Protein AF-Q46P88-F1 (afdb_monomer_lite)

Sequence (69 aa):
MIIILTYDDHTERMESKTARLTLLIDPEKKKAFEALCAAQDQTPSQVVRRLIREYLEEHGVDYATRHGR

Radius of gyration: 14.08 Å; chains: 1; bounding box: 32×37×25 Å

InterPro domains:
  IPR010985 Ribbon-helix-helix [SSF47598] (14-59)
  IPR013321 Arc-type ribbon-helix-helix [G3DSA:1.10.1220.10] (5-60)
  IPR045559 Ribbon-helix-helix protein, RHH domain [PF19839] (14-61)

Foldseek 3Di:
DFQFQQDDDPPDDDDRPTDTDDDDDDPVVVVVLCVVCVVVVHDSSVVVVVVVVVVCVVVVNDDPVVDPD

pLDDT: mean 72.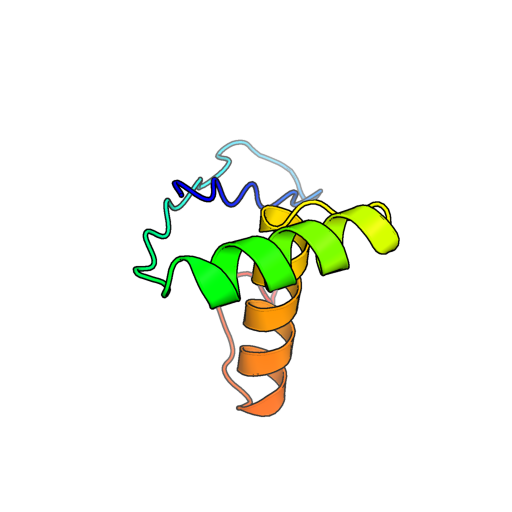95, std 17.8, range [35.41, 93.69]

Structure (mmCIF, N/CA/C/O backbone):
data_AF-Q46P88-F1
#
_entry.id   AF-Q46P88-F1
#
loop_
_atom_site.group_PDB
_atom_site.id
_atom_site.type_symbol
_atom_site.label_atom_id
_atom_site.label_alt_id
_atom_site.label_comp_id
_atom_site.label_asym_id
_atom_site.label_entity_id
_atom_site.label_seq_id
_atom_site.pdbx_PDB_ins_code
_atom_site.Cartn_x
_atom_site.Cartn_y
_atom_site.Cartn_z
_atom_site.occupancy
_atom_site.B_iso_or_equiv
_atom_site.auth_seq_id
_atom_site.auth_comp_id
_atom_site.auth_asym_id
_atom_site.auth_atom_id
_atom_site.pdbx_PDB_model_num
ATOM 1 N N . MET A 1 1 ? 3.233 10.277 3.129 1.00 52.38 1 MET A N 1
ATOM 2 C CA . MET A 1 1 ? 3.133 9.140 4.071 1.00 52.38 1 MET A CA 1
ATOM 3 C C . MET A 1 1 ? 4.341 8.259 3.822 1.00 52.38 1 MET A C 1
ATOM 5 O O . MET A 1 1 ? 4.500 7.823 2.691 1.00 52.38 1 MET A O 1
ATOM 9 N N . ILE A 1 2 ? 5.232 8.090 4.802 1.00 49.84 2 ILE A N 1
ATOM 10 C CA . ILE A 1 2 ? 6.372 7.175 4.651 1.00 49.84 2 ILE A CA 1
ATOM 11 C C . ILE A 1 2 ? 5.844 5.784 4.986 1.00 49.84 2 ILE A C 1
ATOM 13 O O . ILE A 1 2 ? 5.554 5.496 6.144 1.00 49.84 2 ILE A O 1
ATOM 17 N N . ILE A 1 3 ? 5.660 4.950 3.967 1.00 60.91 3 ILE A N 1
ATOM 18 C CA . ILE A 1 3 ? 5.259 3.562 4.163 1.00 60.91 3 ILE A CA 1
ATOM 19 C C . ILE A 1 3 ? 6.546 2.763 4.362 1.00 60.91 3 ILE A C 1
ATOM 21 O O . ILE A 1 3 ? 7.329 2.574 3.430 1.00 60.91 3 ILE A O 1
ATOM 25 N N . ILE A 1 4 ? 6.790 2.330 5.600 1.00 53.59 4 ILE A N 1
ATOM 26 C CA . ILE A 1 4 ? 7.877 1.400 5.903 1.00 53.59 4 ILE A CA 1
ATOM 27 C C . ILE A 1 4 ? 7.401 0.007 5.485 1.00 53.59 4 ILE A C 1
ATOM 29 O O . ILE A 1 4 ? 6.497 -0.569 6.101 1.00 53.59 4 ILE A O 1
ATOM 33 N N . LEU A 1 5 ? 7.981 -0.520 4.406 1.00 54.47 5 LEU A N 1
ATOM 34 C CA . LEU A 1 5 ? 7.707 -1.875 3.953 1.00 54.47 5 LEU A CA 1
ATOM 35 C C . LEU A 1 5 ? 8.586 -2.861 4.741 1.00 54.47 5 LEU A C 1
ATOM 37 O O . LEU A 1 5 ? 9.723 -3.109 4.360 1.00 54.47 5 LEU A O 1
ATOM 41 N N . THR A 1 6 ? 8.084 -3.405 5.859 1.00 50.00 6 THR A N 1
ATOM 42 C CA . THR A 1 6 ? 8.725 -4.544 6.545 1.00 50.00 6 THR A CA 1
ATOM 43 C C . THR A 1 6 ? 8.328 -5.850 5.855 1.00 50.00 6 THR A C 1
ATOM 45 O O . THR A 1 6 ? 7.195 -6.318 5.951 1.00 50.00 6 THR A O 1
ATOM 48 N N . TYR A 1 7 ? 9.213 -6.412 5.047 1.00 55.09 7 TYR A N 1
ATOM 49 C CA . TYR A 1 7 ? 8.995 -7.748 4.503 1.00 55.09 7 TYR A CA 1
ATOM 50 C C . TYR A 1 7 ? 9.363 -8.745 5.609 1.00 55.09 7 TYR A C 1
ATOM 52 O O . TYR A 1 7 ? 10.518 -8.772 6.027 1.00 55.09 7 TYR A O 1
ATOM 60 N N . ASP A 1 8 ? 8.371 -9.449 6.155 1.00 43.81 8 ASP A N 1
ATOM 61 C CA . ASP A 1 8 ? 8.597 -10.513 7.133 1.00 43.81 8 ASP A CA 1
ATOM 62 C C . ASP A 1 8 ? 8.797 -11.806 6.346 1.00 43.81 8 ASP A C 1
ATOM 64 O O . ASP A 1 8 ? 7.872 -12.315 5.712 1.00 43.81 8 ASP A O 1
ATOM 68 N N . ASP A 1 9 ? 10.053 -12.224 6.272 1.00 46.22 9 ASP A N 1
ATOM 69 C CA . ASP A 1 9 ? 10.481 -13.459 5.642 1.00 46.22 9 ASP A CA 1
ATOM 70 C C . ASP A 1 9 ? 10.958 -14.392 6.759 1.00 46.22 9 ASP A C 1
ATOM 72 O O . ASP A 1 9 ? 11.880 -14.066 7.510 1.00 46.22 9 ASP A O 1
ATOM 76 N N . HIS A 1 10 ? 10.273 -15.524 6.910 1.00 48.31 10 HIS A N 1
ATOM 77 C CA . HIS A 1 10 ? 10.547 -16.504 7.957 1.00 48.31 10 HIS A CA 1
ATOM 78 C C . HIS A 1 10 ? 11.692 -17.478 7.601 1.00 48.31 10 HIS A C 1
ATOM 80 O O . HIS A 1 10 ? 11.893 -18.440 8.343 1.00 48.31 10 HIS A O 1
ATOM 86 N N . THR A 1 11 ? 12.475 -17.256 6.532 1.00 44.28 11 THR A N 1
ATOM 87 C CA . THR A 1 11 ? 13.648 -18.089 6.222 1.00 44.28 11 THR A CA 1
ATOM 88 C C . THR A 1 11 ? 14.962 -17.385 6.589 1.00 44.28 11 THR A C 1
ATOM 90 O O . THR A 1 11 ? 15.526 -16.576 5.868 1.00 44.28 11 THR A O 1
ATOM 93 N N . GLU A 1 12 ? 15.414 -17.710 7.798 1.00 45.88 12 GLU A N 1
ATOM 94 C CA . GLU A 1 12 ? 16.754 -17.587 8.383 1.00 45.88 12 GLU A CA 1
ATOM 95 C C . GLU A 1 12 ? 17.785 -16.605 7.763 1.00 45.88 12 GLU A C 1
ATOM 97 O O . GLU A 1 12 ? 18.372 -16.839 6.710 1.00 45.88 12 GLU A O 1
ATOM 102 N N . ARG A 1 13 ? 18.162 -15.624 8.609 1.00 41.06 13 ARG A N 1
ATOM 103 C CA . ARG A 1 13 ? 19.363 -14.751 8.614 1.00 41.06 13 ARG A CA 1
ATOM 104 C C . ARG A 1 13 ? 19.222 -13.333 8.037 1.00 41.06 13 ARG A C 1
ATOM 106 O O . ARG A 1 13 ? 19.672 -13.019 6.947 1.00 41.06 13 ARG A O 1
ATOM 113 N N . MET A 1 14 ? 18.735 -12.451 8.917 1.00 45.91 14 MET A N 1
ATOM 114 C CA . MET A 1 14 ? 19.322 -11.138 9.249 1.00 45.91 14 MET A CA 1
ATOM 115 C C . MET A 1 14 ? 19.807 -10.285 8.064 1.00 45.91 14 MET A C 1
ATOM 117 O O . MET A 1 14 ? 20.998 -10.063 7.903 1.00 45.91 14 MET A O 1
ATOM 121 N N . GLU A 1 15 ? 18.863 -9.721 7.318 1.00 35.41 15 GLU A N 1
ATOM 122 C CA . GLU A 1 15 ? 18.774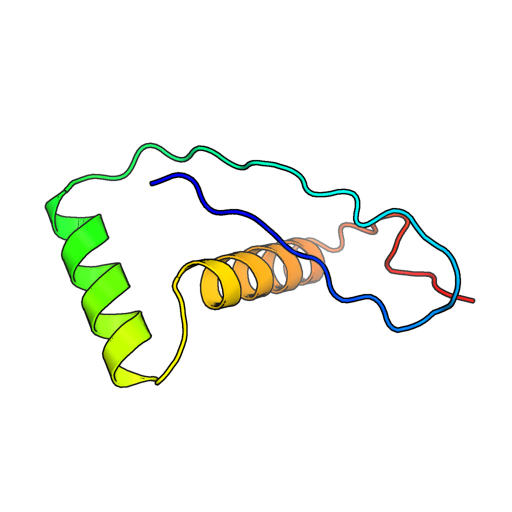 -8.270 7.113 1.00 35.41 15 GLU A CA 1
ATOM 123 C C . GLU A 1 15 ? 17.354 -7.969 6.628 1.00 35.41 15 GLU A C 1
ATOM 125 O O . GLU A 1 15 ? 16.984 -8.288 5.498 1.00 35.41 15 GLU A O 1
ATOM 130 N N . SER A 1 16 ? 16.529 -7.350 7.473 1.00 53.41 16 SER A N 1
ATOM 131 C CA . SER A 1 16 ? 15.256 -6.773 7.047 1.00 53.41 16 SER A CA 1
ATOM 132 C C . SER A 1 16 ? 15.568 -5.648 6.056 1.00 53.41 16 SER A C 1
ATOM 134 O O . SER A 1 16 ? 15.733 -4.497 6.467 1.00 53.41 16 SER A O 1
ATOM 136 N N . LYS A 1 17 ? 15.709 -5.969 4.759 1.00 55.41 17 LYS A N 1
ATOM 137 C CA . LYS A 1 17 ? 15.963 -4.999 3.682 1.00 55.41 17 LYS A CA 1
ATOM 138 C C . LYS A 1 17 ? 14.739 -4.103 3.542 1.00 55.41 1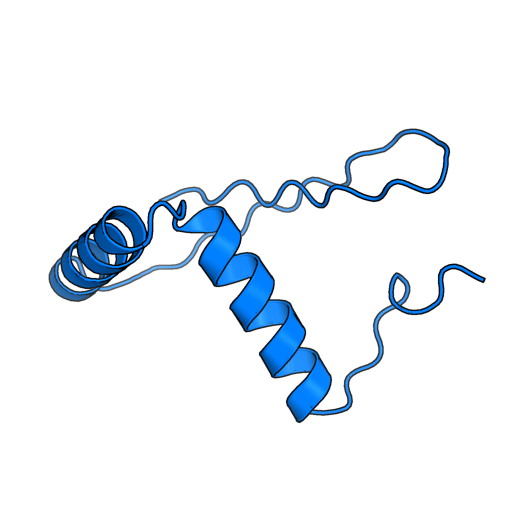7 LYS A C 1
ATOM 140 O O . LYS A 1 17 ? 13.853 -4.304 2.717 1.00 55.41 17 LYS A O 1
ATOM 145 N N . THR A 1 18 ? 14.673 -3.129 4.435 1.00 58.19 18 THR A N 1
ATOM 146 C CA . THR A 1 18 ? 13.555 -2.217 4.586 1.00 58.19 18 THR A CA 1
ATOM 147 C C . THR A 1 18 ? 13.693 -1.155 3.509 1.00 58.19 18 THR A C 1
ATOM 149 O O . THR A 1 18 ? 14.443 -0.192 3.660 1.00 58.19 18 THR A O 1
ATOM 152 N N . ALA A 1 19 ? 12.981 -1.333 2.400 1.00 63.19 19 ALA A N 1
ATOM 153 C CA . ALA A 1 19 ? 12.866 -0.302 1.381 1.00 63.19 19 ALA A CA 1
ATOM 154 C C . ALA A 1 19 ? 11.809 0.730 1.808 1.00 63.19 19 ALA A C 1
ATOM 156 O O . ALA A 1 19 ? 10.723 0.385 2.283 1.00 63.19 19 ALA A O 1
ATOM 157 N N . ARG A 1 20 ? 12.124 2.017 1.644 1.00 70.62 20 ARG A N 1
ATOM 158 C CA . ARG A 1 20 ? 11.174 3.115 1.861 1.00 70.62 20 ARG A CA 1
ATOM 159 C C . ARG A 1 20 ? 10.573 3.506 0.518 1.00 70.62 20 ARG A C 1
ATOM 161 O O . ARG A 1 20 ? 11.292 3.993 -0.348 1.00 70.62 20 ARG A O 1
ATOM 168 N N . LEU A 1 21 ? 9.264 3.315 0.365 1.00 75.94 21 LEU A N 1
ATOM 169 C CA . LEU A 1 21 ? 8.517 3.784 -0.800 1.00 75.94 21 LEU A CA 1
ATOM 170 C C . LEU A 1 21 ? 7.787 5.082 -0.435 1.00 75.94 21 LEU A C 1
ATOM 172 O O . LEU A 1 21 ? 6.931 5.091 0.453 1.00 75.94 21 LEU A O 1
ATOM 176 N N . THR A 1 22 ? 8.122 6.174 -1.123 1.00 81.12 22 THR A N 1
ATOM 177 C CA . THR A 1 22 ? 7.419 7.456 -0.990 1.00 81.12 22 THR A CA 1
ATOM 178 C C . THR A 1 22 ? 6.526 7.654 -2.204 1.00 81.12 22 THR A C 1
ATOM 180 O O . THR A 1 22 ? 7.019 7.811 -3.315 1.00 81.12 22 THR A O 1
ATOM 183 N N . LEU A 1 23 ? 5.212 7.668 -1.981 1.00 80.75 23 LEU A N 1
ATOM 184 C CA . LEU A 1 23 ? 4.213 7.948 -3.008 1.00 80.75 23 LEU A CA 1
ATOM 185 C C . LEU A 1 23 ? 3.532 9.288 -2.714 1.00 80.75 23 LEU A C 1
ATOM 187 O O . LEU A 1 23 ? 3.108 9.545 -1.581 1.00 80.75 23 LEU A O 1
ATOM 191 N N . LEU A 1 24 ? 3.409 10.125 -3.743 1.00 84.75 24 LEU A N 1
ATOM 192 C CA . LEU A 1 24 ? 2.537 11.294 -3.719 1.00 84.75 24 LEU A CA 1
ATOM 193 C C . LEU A 1 24 ? 1.131 10.851 -4.121 1.00 84.75 24 LEU A C 1
ATOM 195 O O . LEU A 1 24 ? 0.927 10.293 -5.195 1.00 84.75 24 LEU A O 1
ATOM 199 N N . ILE A 1 25 ? 0.171 11.085 -3.237 1.00 84.75 25 ILE A N 1
ATOM 200 C CA . ILE A 1 25 ? -1.240 10.780 -3.449 1.00 84.75 25 ILE A CA 1
ATOM 201 C C . ILE A 1 25 ? -2.053 12.007 -3.060 1.00 84.75 25 ILE A C 1
ATOM 203 O O . ILE A 1 25 ? -1.710 12.722 -2.117 1.00 84.75 25 ILE A O 1
ATOM 207 N N . ASP A 1 26 ? -3.124 12.238 -3.805 1.00 92.31 26 ASP A N 1
ATOM 208 C CA . ASP A 1 26 ? -4.101 13.274 -3.507 1.00 92.31 26 ASP A CA 1
ATOM 209 C C . ASP A 1 26 ? -4.649 13.136 -2.064 1.00 92.31 26 ASP A C 1
ATOM 211 O O . ASP A 1 26 ? -4.890 12.010 -1.604 1.00 92.31 26 ASP A O 1
ATOM 215 N N . PRO A 1 27 ? -4.841 14.245 -1.325 1.00 88.25 27 PRO A N 1
ATOM 216 C CA . PRO A 1 27 ? -5.273 14.203 0.070 1.00 88.25 27 PRO A CA 1
ATOM 217 C C . PRO A 1 27 ? -6.649 13.556 0.275 1.00 88.25 27 PRO A C 1
ATOM 219 O O . PRO A 1 27 ? -6.856 12.924 1.313 1.00 88.25 27 PRO A O 1
ATOM 222 N N . GLU A 1 28 ? -7.578 13.671 -0.676 1.00 91.69 28 GLU A N 1
ATOM 223 C CA . GLU A 1 28 ? -8.893 13.031 -0.567 1.00 91.69 28 GLU A CA 1
ATOM 224 C C . GLU A 1 28 ? -8.779 11.522 -0.769 1.00 91.69 28 GLU A C 1
ATOM 226 O O . GLU A 1 28 ? -9.303 10.739 0.027 1.00 91.69 28 GLU A O 1
ATOM 231 N N . LYS A 1 29 ? -7.993 11.101 -1.767 1.00 86.44 29 LYS A N 1
ATOM 232 C CA . LYS A 1 29 ? -7.714 9.676 -2.003 1.00 86.44 29 LYS A CA 1
ATOM 233 C C . LYS A 1 29 ? -6.988 9.034 -0.821 1.00 86.44 29 LYS A C 1
ATOM 235 O O . LYS A 1 29 ? -7.314 7.910 -0.450 1.00 86.44 29 LYS A O 1
ATOM 240 N N . LYS A 1 30 ? -6.049 9.749 -0.188 1.00 86.19 30 LYS A N 1
ATOM 241 C CA . LYS A 1 30 ? -5.357 9.284 1.025 1.00 86.19 30 LYS A CA 1
ATOM 242 C C . LYS A 1 30 ? -6.350 8.979 2.150 1.00 86.19 30 LYS A C 1
ATOM 244 O O . LYS A 1 30 ? -6.284 7.897 2.725 1.00 86.19 30 LYS A O 1
ATOM 249 N N . LYS A 1 31 ? -7.278 9.902 2.430 1.00 90.56 31 LYS A N 1
ATOM 250 C CA . LYS A 1 31 ? -8.293 9.727 3.482 1.00 90.56 31 LYS A CA 1
ATOM 251 C C . LYS A 1 31 ? -9.204 8.538 3.196 1.00 90.56 31 LYS A C 1
ATOM 253 O O . LYS A 1 31 ? -9.440 7.732 4.090 1.00 90.56 31 LYS A O 1
ATOM 258 N N . ALA A 1 32 ? -9.681 8.416 1.956 1.00 92.25 32 ALA A N 1
ATOM 259 C CA . ALA A 1 32 ? -10.516 7.292 1.546 1.00 92.25 32 ALA A CA 1
ATOM 260 C C . ALA A 1 32 ? -9.776 5.953 1.701 1.00 92.25 32 ALA A C 1
ATOM 262 O O . ALA A 1 32 ? -10.335 4.996 2.231 1.00 92.25 32 ALA A O 1
ATOM 263 N N . PHE A 1 33 ? -8.501 5.902 1.306 1.00 89.00 33 PHE A N 1
ATOM 264 C CA . PHE A 1 33 ? -7.667 4.712 1.453 1.00 89.00 33 PHE A CA 1
ATOM 265 C C . PHE A 1 33 ? -7.421 4.347 2.922 1.00 89.00 33 PHE A C 1
ATOM 267 O O . PHE A 1 33 ? -7.571 3.187 3.292 1.00 89.00 33 PHE A O 1
ATOM 274 N N . GLU A 1 34 ? -7.093 5.319 3.776 1.00 89.56 34 GLU A N 1
ATOM 275 C CA . GLU A 1 34 ? -6.908 5.092 5.215 1.00 89.56 34 GLU A CA 1
ATOM 276 C C . GLU A 1 34 ? -8.193 4.596 5.887 1.00 89.56 34 GLU A C 1
ATOM 278 O O . GLU A 1 34 ? -8.137 3.642 6.660 1.00 89.56 34 GLU A O 1
ATOM 283 N N . ALA A 1 35 ? -9.346 5.182 5.554 1.00 92.25 35 ALA A N 1
ATOM 284 C CA . ALA A 1 35 ? -10.639 4.746 6.074 1.00 92.25 35 ALA A CA 1
ATOM 285 C C . ALA A 1 35 ? -10.985 3.317 5.628 1.00 92.25 35 ALA A C 1
ATOM 287 O O . ALA A 1 35 ? -11.436 2.510 6.438 1.00 92.25 35 ALA A O 1
ATOM 288 N N . LEU A 1 36 ? -10.724 2.984 4.360 1.00 91.75 36 LEU A N 1
ATOM 2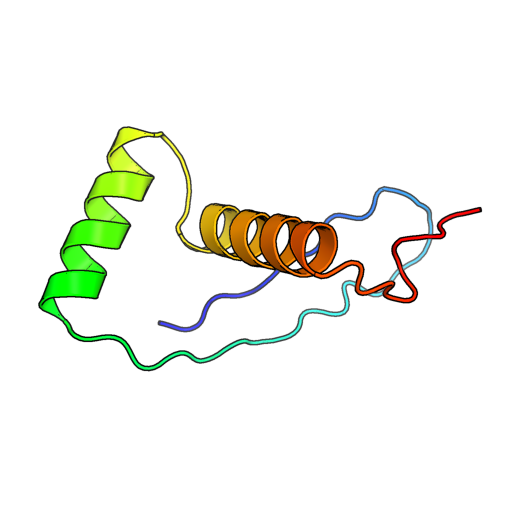89 C CA . LEU A 1 36 ? -10.942 1.643 3.821 1.00 91.75 36 LEU A CA 1
ATOM 290 C C . LEU A 1 36 ? -10.029 0.598 4.477 1.00 91.75 36 LEU A C 1
ATOM 292 O O . LEU A 1 36 ? -10.467 -0.522 4.733 1.00 91.75 36 LEU A O 1
ATOM 296 N N . CYS A 1 37 ? -8.770 0.955 4.745 1.00 89.50 37 CYS A N 1
ATOM 297 C CA . CYS A 1 37 ? -7.832 0.090 5.458 1.00 89.50 37 CYS A CA 1
ATOM 298 C C . CYS A 1 37 ? -8.291 -0.132 6.907 1.00 89.50 37 CYS A C 1
ATOM 300 O O . CYS A 1 37 ? -8.343 -1.272 7.364 1.00 89.50 37 CYS A O 1
ATOM 302 N N . ALA A 1 38 ? -8.695 0.940 7.598 1.00 89.56 38 ALA A N 1
ATOM 303 C CA . ALA A 1 38 ? -9.187 0.878 8.973 1.00 89.56 38 ALA A CA 1
ATOM 304 C C . ALA A 1 38 ? -10.467 0.039 9.106 1.00 89.56 38 ALA A C 1
ATOM 306 O O . ALA A 1 38 ? -10.600 -0.713 10.064 1.00 89.56 38 ALA A O 1
ATOM 307 N N . ALA A 1 39 ? -11.376 0.114 8.130 1.00 93.69 39 ALA A N 1
ATOM 308 C CA . ALA A 1 39 ? -12.598 -0.693 8.104 1.00 93.69 39 ALA A CA 1
ATOM 309 C C . ALA A 1 39 ? -12.347 -2.204 7.933 1.00 93.69 39 ALA A C 1
ATOM 311 O O . ALA A 1 39 ? -13.251 -2.999 8.164 1.00 93.69 39 ALA A O 1
ATOM 312 N N . GLN A 1 40 ? -11.146 -2.595 7.501 1.00 91.06 40 GLN A N 1
ATOM 313 C CA . GLN A 1 40 ? -10.743 -3.987 7.275 1.00 91.06 40 GLN A CA 1
ATOM 314 C C . GLN A 1 40 ? -9.676 -4.455 8.278 1.00 91.06 40 GLN A C 1
ATOM 316 O O . GLN A 1 40 ? -9.013 -5.461 8.027 1.00 91.06 40 GLN A O 1
ATOM 321 N N . ASP A 1 41 ? -9.454 -3.703 9.363 1.00 89.56 41 ASP A N 1
ATOM 322 C CA . ASP A 1 41 ? -8.400 -3.967 10.354 1.00 89.56 41 ASP A CA 1
ATOM 323 C C . ASP A 1 41 ? -6.997 -4.117 9.730 1.00 89.56 41 ASP A C 1
ATOM 325 O O . ASP A 1 41 ? -6.115 -4.811 10.240 1.00 89.56 41 ASP A O 1
ATOM 329 N N . GLN A 1 42 ? -6.760 -3.450 8.596 1.00 86.81 42 GLN A N 1
ATOM 330 C CA . GLN A 1 42 ? -5.483 -3.482 7.893 1.00 86.81 42 GLN A CA 1
ATOM 331 C C . GLN A 1 42 ? -4.768 -2.142 8.016 1.00 86.81 42 GLN A C 1
ATOM 333 O O . GLN A 1 42 ? -5.371 -1.071 8.027 1.00 86.81 42 GLN A O 1
ATOM 338 N N . THR A 1 43 ? -3.436 -2.184 8.054 1.00 85.50 43 THR A N 1
ATOM 339 C CA . THR A 1 43 ? -2.642 -0.961 7.912 1.00 85.50 43 THR A CA 1
ATOM 340 C C . THR A 1 43 ? -2.394 -0.681 6.427 1.00 85.50 43 THR A C 1
ATOM 342 O O . THR A 1 43 ? -2.190 -1.623 5.653 1.00 85.50 43 THR A O 1
ATOM 345 N N . PRO A 1 44 ? -2.338 0.594 6.002 1.00 84.19 44 PRO A N 1
ATOM 346 C CA . PRO A 1 44 ? -2.084 0.956 4.605 1.00 84.19 44 PRO A CA 1
ATOM 347 C C . PRO A 1 44 ? -0.792 0.327 4.063 1.00 84.19 44 PRO A C 1
ATOM 349 O O . PRO A 1 44 ? -0.722 -0.069 2.903 1.00 84.19 44 PRO A O 1
ATOM 352 N N . SER A 1 45 ? 0.217 0.156 4.921 1.00 80.44 45 SER A N 1
ATOM 353 C CA . SER A 1 45 ? 1.470 -0.521 4.587 1.00 80.44 45 SER A CA 1
ATOM 354 C C . SER A 1 45 ? 1.287 -1.990 4.200 1.00 80.44 45 SER A C 1
ATOM 356 O O . SER A 1 45 ? 2.003 -2.467 3.323 1.00 80.44 45 SER A O 1
ATOM 358 N N . GLN A 1 46 ? 0.361 -2.710 4.841 1.00 80.25 46 GLN A N 1
ATOM 359 C CA . GLN A 1 46 ? 0.077 -4.116 4.529 1.00 80.25 46 GLN A CA 1
ATOM 360 C C . GLN A 1 46 ? -0.684 -4.253 3.211 1.00 80.25 46 GLN A C 1
ATOM 362 O O . GLN A 1 46 ? -0.317 -5.075 2.371 1.00 80.25 46 GLN A O 1
ATOM 367 N N . VAL A 1 47 ? -1.677 -3.389 2.994 1.00 87.62 47 VAL A N 1
ATOM 368 C CA . VAL A 1 47 ? -2.457 -3.363 1.750 1.00 87.62 47 VAL A CA 1
ATOM 369 C C . VAL A 1 47 ? -1.554 -3.056 0.556 1.00 87.62 47 VAL A C 1
ATOM 371 O O . VAL A 1 47 ? -1.572 -3.788 -0.427 1.00 87.62 47 VAL A O 1
ATOM 374 N N . VAL A 1 48 ? -0.683 -2.045 0.653 1.00 86.06 48 VAL A N 1
ATOM 375 C CA . VAL A 1 48 ? 0.244 -1.695 -0.438 1.00 86.06 48 VAL A CA 1
ATOM 376 C C . VAL A 1 48 ? 1.229 -2.825 -0.745 1.00 86.06 48 VAL A C 1
ATOM 378 O O . VAL A 1 48 ? 1.487 -3.095 -1.914 1.00 86.06 48 VAL A O 1
ATOM 381 N N . ARG A 1 49 ? 1.749 -3.537 0.266 1.00 80.44 49 ARG A N 1
ATOM 382 C CA . ARG A 1 49 ? 2.601 -4.719 0.023 1.00 80.44 49 ARG A CA 1
ATOM 383 C C . ARG A 1 49 ? 1.869 -5.789 -0.776 1.00 80.44 49 ARG 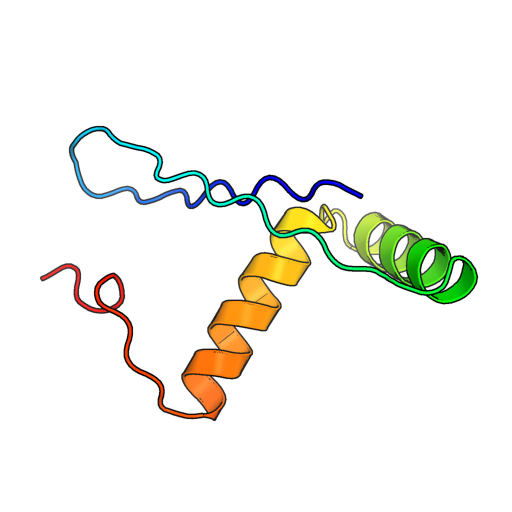A C 1
ATOM 385 O O . ARG A 1 49 ? 2.450 -6.369 -1.689 1.00 80.44 49 ARG A O 1
ATOM 392 N N . ARG A 1 50 ? 0.620 -6.070 -0.400 1.00 82.12 50 ARG A N 1
ATOM 393 C CA . ARG A 1 50 ? -0.218 -7.054 -1.084 1.00 82.12 50 ARG A CA 1
ATOM 394 C C . ARG A 1 50 ? -0.480 -6.632 -2.528 1.00 82.12 50 ARG A C 1
ATOM 396 O O . ARG A 1 50 ? -0.219 -7.432 -3.414 1.00 82.12 50 ARG A O 1
ATOM 403 N N . LEU A 1 51 ? -0.855 -5.370 -2.746 1.00 87.06 51 LEU A N 1
ATOM 404 C CA . LEU A 1 51 ? -1.063 -4.808 -4.082 1.00 87.06 51 LEU A CA 1
ATOM 405 C C . LEU A 1 51 ? 0.184 -4.933 -4.962 1.00 87.06 51 LEU A C 1
ATOM 407 O O . LEU A 1 51 ? 0.071 -5.316 -6.116 1.00 87.06 51 LEU A O 1
ATOM 411 N N . ILE A 1 52 ? 1.378 -4.653 -4.427 1.00 85.38 52 ILE A N 1
ATOM 412 C CA . ILE A 1 52 ? 2.631 -4.800 -5.185 1.00 85.38 52 ILE A CA 1
ATOM 413 C C . ILE A 1 52 ? 2.854 -6.261 -5.588 1.00 85.38 52 ILE A C 1
ATOM 415 O O . ILE A 1 52 ? 3.184 -6.519 -6.741 1.00 85.38 52 ILE A O 1
ATOM 419 N N . ARG A 1 53 ? 2.675 -7.213 -4.663 1.00 81.94 53 ARG A N 1
ATOM 420 C CA . ARG A 1 53 ? 2.839 -8.644 -4.967 1.00 81.94 53 ARG A CA 1
ATOM 421 C C . ARG A 1 53 ? 1.845 -9.109 -6.025 1.00 81.94 53 ARG A C 1
ATOM 423 O O . ARG A 1 53 ? 2.278 -9.611 -7.052 1.00 81.94 53 ARG A O 1
ATOM 430 N N . GLU A 1 54 ? 0.556 -8.855 -5.811 1.00 86.38 54 GLU A N 1
ATOM 431 C CA . GLU A 1 54 ? -0.509 -9.245 -6.742 1.00 86.38 54 GLU A CA 1
ATOM 432 C C . GLU A 1 54 ? -0.283 -8.632 -8.131 1.00 86.38 54 GLU A C 1
ATOM 434 O O . GLU A 1 54 ? -0.422 -9.320 -9.137 1.00 86.38 54 GLU A O 1
ATOM 439 N N . TYR A 1 55 ? 0.157 -7.371 -8.197 1.00 87.81 55 TYR A N 1
ATOM 440 C CA . TYR A 1 55 ? 0.455 -6.697 -9.460 1.00 87.81 55 TYR A CA 1
ATOM 441 C C . TYR A 1 55 ? 1.657 -7.308 -10.194 1.00 87.81 55 TYR A C 1
ATOM 443 O O . TYR A 1 55 ? 1.613 -7.483 -11.412 1.00 87.81 55 TYR A O 1
ATOM 451 N N . LEU A 1 56 ? 2.732 -7.655 -9.475 1.00 86.44 56 LEU A N 1
ATOM 452 C CA . LEU A 1 56 ? 3.890 -8.347 -10.057 1.00 86.44 56 LEU A CA 1
ATOM 453 C C . LEU A 1 56 ? 3.518 -9.757 -10.536 1.00 86.44 56 LEU A C 1
ATOM 455 O O . LEU A 1 56 ? 3.967 -10.173 -11.602 1.00 86.44 56 LEU A O 1
ATOM 459 N N . GLU A 1 57 ? 2.686 -10.471 -9.775 1.00 85.81 57 GLU A N 1
ATOM 460 C CA . GLU A 1 57 ? 2.175 -11.794 -10.142 1.00 85.81 57 GLU A CA 1
ATOM 461 C C . GLU A 1 57 ? 1.299 -11.746 -11.395 1.00 85.81 57 GLU A C 1
ATOM 463 O O . GLU A 1 57 ? 1.510 -12.547 -12.304 1.00 85.81 57 GLU A O 1
ATOM 468 N N . GLU A 1 58 ? 0.380 -10.782 -11.475 1.00 89.06 58 GLU A N 1
ATOM 469 C CA . GLU A 1 58 ? -0.489 -10.572 -12.638 1.00 89.06 58 GLU A CA 1
ATOM 470 C C . GLU A 1 58 ? 0.317 -10.284 -13.914 1.00 89.06 58 GLU A C 1
ATOM 472 O O . GLU A 1 58 ? -0.029 -10.760 -14.993 1.00 89.06 58 GLU A O 1
ATOM 477 N N . HIS A 1 59 ? 1.437 -9.567 -13.789 1.00 89.81 59 HIS A N 1
ATOM 478 C CA . HIS A 1 59 ? 2.320 -9.237 -14.911 1.00 89.81 59 HIS A CA 1
ATOM 479 C C . HIS A 1 59 ? 3.415 -10.287 -15.165 1.00 89.81 59 HIS A C 1
ATOM 481 O O . HIS A 1 59 ? 4.269 -10.080 -16.028 1.00 89.81 59 HIS A O 1
ATOM 487 N N . GLY A 1 60 ? 3.422 -11.404 -14.427 1.00 82.50 60 GLY A N 1
ATOM 488 C CA . GLY A 1 60 ? 4.413 -12.473 -14.587 1.00 82.50 60 GLY A CA 1
ATOM 489 C C . GLY A 1 60 ? 5.851 -12.046 -14.272 1.00 82.50 60 GLY A C 1
ATOM 490 O O . GLY A 1 60 ? 6.798 -12.649 -14.777 1.00 82.50 60 GLY A O 1
ATOM 491 N N . VAL A 1 61 ? 6.032 -10.999 -13.464 1.00 81.81 61 VAL A N 1
ATOM 492 C CA . VAL A 1 61 ? 7.354 -10.499 -13.082 1.00 81.81 61 VAL A CA 1
ATOM 493 C C . VAL A 1 61 ? 7.901 -11.363 -11.949 1.00 81.81 61 VAL A C 1
ATOM 495 O O . VAL A 1 61 ? 7.408 -11.327 -10.819 1.00 81.81 61 VAL A O 1
ATOM 498 N N . ASP A 1 62 ? 8.939 -12.142 -12.249 1.00 71.75 62 ASP A N 1
ATOM 499 C CA . ASP A 1 62 ? 9.706 -12.864 -11.236 1.00 71.75 62 ASP A CA 1
ATOM 500 C C . ASP A 1 62 ? 10.660 -11.896 -10.522 1.00 71.75 62 ASP A C 1
ATOM 502 O O . ASP A 1 62 ? 11.286 -11.028 -11.137 1.00 71.75 62 ASP A O 1
ATOM 506 N N . TYR A 1 63 ? 10.754 -12.022 -9.205 1.00 72.38 63 TYR A N 1
ATOM 507 C CA . TYR A 1 63 ? 11.667 -11.246 -8.380 1.00 72.38 63 TYR A CA 1
ATOM 508 C C . TYR A 1 63 ? 12.448 -12.204 -7.485 1.00 72.38 63 TYR A C 1
ATOM 510 O O . TYR A 1 63 ? 11.916 -13.212 -7.036 1.00 72.38 63 TYR A O 1
ATOM 518 N N . ALA A 1 64 ? 13.715 -11.884 -7.207 1.00 60.12 64 ALA A N 1
ATOM 519 C CA . ALA A 1 64 ? 14.689 -12.813 -6.621 1.00 60.12 64 ALA A CA 1
ATOM 520 C C . ALA A 1 64 ? 14.265 -13.478 -5.291 1.00 60.12 64 ALA A C 1
ATOM 522 O O . ALA A 1 64 ? 14.779 -14.537 -4.955 1.00 60.12 64 ALA A O 1
ATOM 523 N N . THR A 1 65 ? 13.324 -12.894 -4.542 1.00 60.88 65 THR A N 1
ATOM 524 C CA . THR A 1 65 ? 12.778 -13.473 -3.299 1.00 60.88 65 THR A CA 1
ATOM 525 C C . THR A 1 65 ? 11.554 -14.378 -3.506 1.00 60.88 65 THR A C 1
ATOM 527 O O . THR A 1 65 ? 11.051 -14.940 -2.540 1.00 60.88 65 THR A O 1
ATOM 530 N N . ARG A 1 66 ? 11.066 -14.562 -4.742 1.00 59.25 66 ARG A N 1
ATOM 531 C CA . ARG A 1 66 ? 10.017 -15.540 -5.090 1.00 59.25 66 ARG A CA 1
ATOM 532 C C . ARG A 1 66 ? 10.528 -16.982 -5.017 1.00 59.25 66 ARG A C 1
ATOM 534 O O . ARG A 1 66 ? 9.749 -17.897 -4.772 1.00 59.25 66 ARG A O 1
ATOM 541 N N . HIS A 1 67 ? 11.833 -17.175 -5.192 1.00 45.94 67 HIS A N 1
ATOM 542 C CA . HIS A 1 67 ? 12.506 -18.466 -5.108 1.00 45.94 67 HIS A CA 1
ATOM 543 C C . HIS A 1 67 ? 13.323 -18.571 -3.813 1.00 45.94 67 HIS A C 1
ATOM 545 O O . HIS A 1 67 ? 14.549 -18.625 -3.836 1.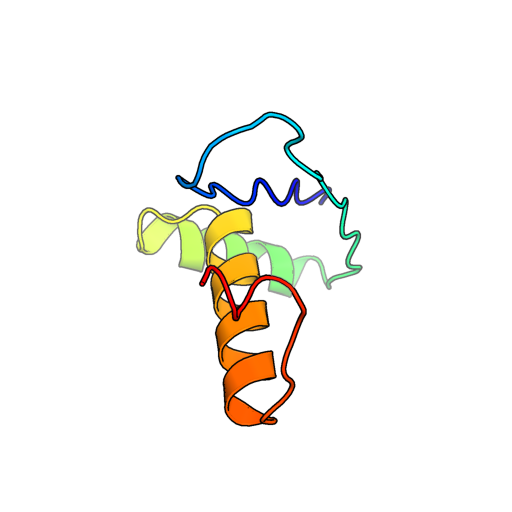00 45.94 67 HIS A O 1
ATOM 551 N N . GLY A 1 68 ? 12.634 -18.626 -2.671 1.00 48.69 68 GLY A N 1
ATOM 552 C CA . GLY A 1 68 ? 13.177 -19.329 -1.510 1.00 48.69 68 GLY A CA 1
ATOM 553 C C . GLY A 1 68 ? 13.142 -20.824 -1.819 1.00 48.69 68 GLY A C 1
ATOM 554 O O . GLY A 1 68 ? 12.098 -21.455 -1.667 1.00 48.69 68 GLY A O 1
ATOM 555 N N . ARG A 1 69 ? 14.242 -21.359 -2.351 1.00 38.09 69 ARG A N 1
ATOM 556 C CA . ARG A 1 69 ? 14.456 -22.796 -2.527 1.00 38.09 69 ARG A CA 1
ATOM 557 C C . ARG A 1 69 ? 15.657 -23.223 -1.699 1.00 38.09 69 ARG A C 1
ATOM 559 O O . ARG A 1 69 ? 16.642 -22.453 -1.692 1.00 38.09 69 ARG A O 1
#

Secondary structure (DSSP, 8-state):
-EEEE-----SSS-----EEEE----HHHHHHHHHHHHTTT--HHHHHHHHHHHHHHHTT---TTS---

Organism: Cupriavidus pinatubonensis (strain JMP 134 / LMG 1197) (NCBI:txid264198)